Protein AF-A0A117MEI9-F1 (afdb_monomer_lite)

Structure (mmCIF, N/CA/C/O backbone):
data_AF-A0A117MEI9-F1
#
_entry.id   AF-A0A117MEI9-F1
#
loop_
_atom_site.group_PDB
_atom_site.id
_atom_site.type_symbol
_atom_site.label_atom_id
_atom_site.label_alt_id
_atom_site.label_comp_id
_atom_site.label_asym_id
_atom_site.label_entity_id
_atom_site.label_seq_id
_atom_site.pdbx_PDB_ins_code
_atom_site.Cartn_x
_atom_site.Cartn_y
_atom_site.Cartn_z
_atom_site.occupancy
_atom_site.B_iso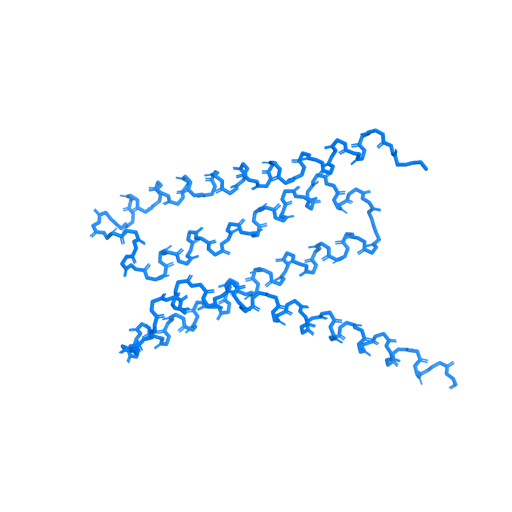_or_equiv
_atom_site.auth_seq_id
_atom_site.auth_comp_id
_atom_site.auth_asym_id
_atom_site.auth_atom_id
_atom_site.pdbx_PDB_model_num
ATOM 1 N N . MET A 1 1 ? -25.369 6.295 20.504 1.00 46.34 1 MET A N 1
ATOM 2 C CA . MET A 1 1 ? -24.632 7.573 20.413 1.00 46.34 1 MET A CA 1
ATOM 3 C C . MET A 1 1 ? -23.165 7.248 20.210 1.00 46.34 1 MET A C 1
ATOM 5 O O . MET A 1 1 ? -22.577 6.612 21.072 1.00 46.34 1 MET A O 1
ATOM 9 N N . GLU A 1 2 ? -22.604 7.586 19.051 1.00 57.25 2 GLU A N 1
ATOM 10 C CA . GLU A 1 2 ? -21.166 7.442 18.799 1.00 57.25 2 GLU A CA 1
ATOM 11 C C . GLU A 1 2 ? -20.423 8.469 19.671 1.00 57.25 2 GLU A C 1
ATOM 13 O O . GLU A 1 2 ? -20.800 9.643 19.684 1.00 57.25 2 GLU A O 1
ATOM 18 N N . SER A 1 3 ? -19.440 8.035 20.467 1.00 73.19 3 SER A N 1
ATOM 19 C CA . SER A 1 3 ? -18.728 8.935 21.382 1.00 73.19 3 SER A CA 1
ATOM 20 C C . SER A 1 3 ? -17.915 9.971 20.594 1.00 73.19 3 SER A C 1
ATOM 22 O O . SER A 1 3 ? -17.440 9.698 19.490 1.00 73.19 3 SER A O 1
ATOM 24 N N . VAL A 1 4 ? -17.717 11.166 21.161 1.00 72.62 4 VAL A N 1
ATOM 25 C CA . VAL A 1 4 ? -16.875 12.215 20.549 1.00 72.62 4 VAL A CA 1
ATOM 26 C C . VAL A 1 4 ? -15.461 11.687 20.260 1.00 72.62 4 VAL A C 1
ATOM 28 O O . VAL A 1 4 ? -14.899 11.988 19.211 1.00 72.62 4 VAL A O 1
ATOM 31 N N . SER A 1 5 ? -14.941 10.808 21.126 1.00 70.88 5 SER A N 1
ATOM 32 C CA . SER A 1 5 ? -13.670 10.098 20.922 1.00 70.88 5 SER A CA 1
ATOM 33 C C . SER A 1 5 ? -13.660 9.272 19.634 1.00 70.88 5 SER A C 1
ATOM 35 O O . SER A 1 5 ? -12.707 9.359 18.870 1.00 70.88 5 SER A O 1
ATOM 37 N N . ASN A 1 6 ? -14.730 8.525 19.344 1.00 73.94 6 ASN A N 1
ATOM 38 C CA . ASN A 1 6 ? -14.801 7.691 18.141 1.00 73.94 6 ASN A CA 1
ATOM 39 C C . ASN A 1 6 ? -14.808 8.533 16.855 1.00 73.94 6 ASN A C 1
ATOM 41 O O . ASN A 1 6 ? -14.215 8.128 15.858 1.00 73.94 6 ASN A O 1
ATOM 45 N N . LYS A 1 7 ? -15.429 9.722 16.868 1.00 75.75 7 LYS A N 1
ATOM 46 C CA . LYS A 1 7 ? -15.385 10.647 15.720 1.00 75.75 7 LYS A CA 1
ATOM 47 C C . LYS A 1 7 ? -13.985 11.208 15.480 1.00 75.75 7 LYS A C 1
ATOM 49 O O . LYS A 1 7 ? -13.563 11.307 14.331 1.00 75.75 7 LYS A O 1
ATOM 54 N N . ILE A 1 8 ? -13.281 11.556 16.555 1.00 78.38 8 ILE A N 1
ATOM 55 C CA . ILE A 1 8 ? -11.905 12.055 16.492 1.00 78.38 8 ILE A CA 1
ATOM 56 C C . ILE A 1 8 ? -10.974 10.950 15.974 1.00 78.38 8 ILE A C 1
ATOM 58 O O . ILE A 1 8 ? -10.236 11.173 15.019 1.00 78.38 8 ILE A O 1
ATOM 62 N N . ASP A 1 9 ? -11.079 9.735 16.515 1.00 78.12 9 ASP A N 1
ATOM 63 C CA . ASP A 1 9 ? -10.278 8.582 16.086 1.00 78.12 9 ASP A CA 1
ATOM 64 C C . ASP A 1 9 ? -10.492 8.240 14.601 1.00 78.12 9 ASP A C 1
ATOM 66 O O . ASP A 1 9 ? -9.536 7.934 13.887 1.00 78.12 9 ASP A O 1
ATOM 70 N N . LYS A 1 10 ? -11.732 8.345 14.108 1.00 76.56 10 LYS A N 1
ATOM 71 C CA . LYS A 1 10 ? -12.076 8.114 12.696 1.00 76.56 10 LYS A CA 1
ATOM 72 C C . LYS A 1 10 ? -11.441 9.136 11.750 1.00 76.56 10 LYS A C 1
ATOM 74 O O . LYS A 1 10 ? -11.076 8.787 10.632 1.00 76.56 10 LYS A O 1
ATOM 79 N N . ALA A 1 11 ? -11.325 10.390 12.183 1.00 80.25 11 ALA A N 1
ATOM 80 C CA . ALA A 1 11 ? -10.707 11.455 11.397 1.00 80.25 11 ALA A CA 1
ATOM 81 C C . ALA A 1 11 ? -9.171 11.396 11.451 1.00 80.25 11 ALA A C 1
ATOM 83 O O . ALA A 1 11 ? -8.509 11.635 10.443 1.00 80.25 11 ALA A O 1
ATOM 84 N N . ILE A 1 12 ? -8.602 11.041 12.608 1.00 84.81 12 ILE A N 1
ATOM 85 C CA . ILE A 1 12 ? -7.148 10.971 12.811 1.00 84.81 12 ILE A CA 1
ATOM 86 C C . ILE A 1 12 ? -6.555 9.688 12.215 1.00 84.81 12 ILE A C 1
ATOM 88 O O . ILE A 1 12 ? -5.424 9.715 11.737 1.00 84.81 12 ILE A O 1
ATOM 92 N N . GLY A 1 13 ? -7.307 8.585 12.176 1.00 82.00 13 GLY A N 1
ATOM 93 C CA . GLY A 1 13 ? -6.881 7.299 11.611 1.00 82.00 13 GLY A CA 1
ATOM 94 C C . GLY A 1 13 ? -6.192 7.405 10.242 1.00 82.00 13 GLY A C 1
ATOM 95 O O . GLY A 1 13 ? -5.034 6.999 10.117 1.00 82.00 13 GLY A O 1
ATOM 96 N N . PRO A 1 14 ? -6.853 7.981 9.223 1.00 81.62 14 PRO A N 1
ATOM 97 C CA . PRO A 1 14 ? -6.252 8.196 7.909 1.00 81.62 14 PRO A CA 1
ATOM 98 C C . PRO A 1 14 ? -5.040 9.134 7.937 1.00 81.62 14 PRO A C 1
ATOM 100 O O . PRO A 1 14 ? -4.055 8.856 7.263 1.00 81.62 14 PRO A O 1
ATOM 103 N N . ILE A 1 15 ? -5.074 10.208 8.737 1.00 87.38 15 ILE A N 1
ATOM 104 C CA . ILE A 1 15 ? -3.960 11.170 8.859 1.00 87.38 15 ILE A CA 1
ATOM 105 C C . ILE A 1 15 ? -2.715 10.471 9.411 1.00 87.38 15 ILE A C 1
ATOM 107 O O . ILE A 1 15 ? -1.618 10.624 8.879 1.00 87.38 15 ILE A O 1
ATOM 111 N N . PHE A 1 16 ? -2.891 9.651 10.446 1.00 85.69 16 PHE A N 1
ATOM 112 C CA . PHE A 1 16 ? -1.822 8.831 11.001 1.00 85.69 16 PHE A CA 1
ATOM 113 C C . PHE A 1 16 ? -1.300 7.814 9.979 1.00 85.69 16 PHE A C 1
ATOM 115 O O . PHE A 1 16 ? -0.095 7.614 9.870 1.00 85.69 16 PHE A O 1
ATOM 122 N N . GLY A 1 17 ? -2.188 7.221 9.179 1.00 86.81 17 GLY A N 1
ATOM 123 C CA . GLY A 1 17 ? -1.803 6.325 8.088 1.00 86.81 17 GLY A CA 1
ATOM 124 C C . GLY A 1 17 ? -0.986 7.016 6.991 1.00 86.81 17 GLY A C 1
ATOM 125 O O . GLY A 1 17 ? -0.007 6.452 6.510 1.00 86.81 17 GLY A O 1
ATOM 126 N N . VAL A 1 18 ? -1.3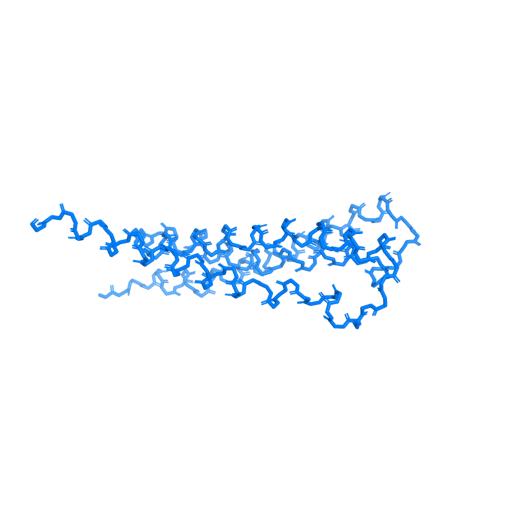28 8.259 6.638 1.00 87.75 18 VAL A N 1
ATOM 127 C CA . VAL A 1 18 ? -0.538 9.089 5.712 1.00 87.75 18 VAL A CA 1
ATOM 128 C C . VAL A 1 18 ? 0.832 9.412 6.307 1.00 87.75 18 VAL A C 1
ATOM 130 O O . VAL A 1 18 ? 1.834 9.309 5.608 1.00 87.75 18 VAL A O 1
ATOM 133 N N . LEU A 1 19 ? 0.905 9.733 7.602 1.00 90.38 19 LEU A N 1
ATOM 134 C CA . LEU A 1 19 ? 2.182 9.958 8.280 1.00 90.38 19 LEU A CA 1
ATOM 135 C C . LEU A 1 19 ? 3.071 8.703 8.245 1.00 90.38 19 LEU A C 1
ATOM 137 O O . LEU A 1 19 ? 4.256 8.802 7.939 1.00 90.38 19 LEU A O 1
ATOM 141 N N . LEU A 1 20 ? 2.495 7.521 8.489 1.00 88.44 20 LEU A N 1
ATOM 142 C CA . LEU A 1 20 ? 3.177 6.231 8.333 1.00 88.44 20 LEU A CA 1
ATOM 143 C C . LEU A 1 20 ? 3.689 6.018 6.903 1.00 88.44 20 LEU A C 1
ATOM 145 O O . LEU A 1 20 ? 4.822 5.577 6.731 1.00 88.44 20 LEU A O 1
ATOM 149 N N . ALA A 1 21 ? 2.889 6.363 5.891 1.00 87.06 21 ALA A N 1
ATOM 150 C CA . ALA A 1 21 ? 3.303 6.268 4.494 1.00 87.06 21 ALA A CA 1
ATOM 151 C C . ALA A 1 21 ? 4.477 7.212 4.173 1.00 87.06 21 ALA A C 1
ATOM 153 O O . ALA A 1 21 ? 5.411 6.805 3.490 1.00 87.06 21 ALA A O 1
ATOM 154 N N . ILE A 1 22 ? 4.476 8.440 4.702 1.00 87.12 22 ILE A N 1
ATOM 155 C CA . ILE A 1 22 ? 5.589 9.391 4.538 1.00 87.12 22 ILE A CA 1
ATOM 156 C C . ILE A 1 22 ? 6.859 8.854 5.205 1.00 87.12 22 ILE A C 1
ATOM 158 O O . ILE A 1 22 ? 7.923 8.884 4.594 1.00 87.12 22 ILE A O 1
ATOM 162 N N . ILE A 1 23 ? 6.754 8.340 6.436 1.00 88.56 23 ILE A N 1
ATOM 163 C CA . ILE A 1 23 ? 7.890 7.738 7.152 1.00 88.56 23 ILE A CA 1
ATOM 164 C C . ILE A 1 23 ? 8.452 6.554 6.360 1.00 88.56 23 ILE A C 1
ATOM 166 O O . ILE A 1 23 ? 9.667 6.433 6.230 1.00 88.56 23 ILE A O 1
ATOM 170 N N . TRP A 1 24 ? 7.580 5.706 5.811 1.00 87.88 24 TRP A N 1
ATOM 171 C CA . TRP A 1 24 ? 7.979 4.587 4.965 1.00 87.88 24 TRP A CA 1
ATOM 172 C C . TRP A 1 24 ? 8.751 5.048 3.729 1.00 87.88 24 TRP A C 1
ATOM 174 O O . TRP A 1 24 ? 9.871 4.597 3.515 1.00 87.88 24 TRP A O 1
ATOM 184 N N . VAL A 1 25 ? 8.194 5.987 2.958 1.00 83.06 25 VAL A N 1
ATOM 185 C CA . VAL A 1 25 ? 8.845 6.515 1.750 1.00 83.06 25 VAL A CA 1
ATOM 186 C C . VAL A 1 25 ? 10.188 7.162 2.097 1.00 83.06 25 VAL A C 1
ATOM 188 O O . VAL A 1 25 ? 11.183 6.890 1.437 1.00 83.06 25 VAL A O 1
ATOM 191 N N . ALA A 1 26 ? 10.264 7.953 3.169 1.00 85.25 26 ALA A N 1
ATOM 192 C CA . ALA A 1 26 ? 11.519 8.560 3.611 1.00 85.25 26 ALA A CA 1
ATOM 193 C C . ALA A 1 26 ? 12.580 7.513 4.000 1.00 85.25 26 ALA A C 1
ATOM 195 O O . ALA A 1 26 ? 13.759 7.675 3.685 1.00 85.25 26 ALA A O 1
ATOM 196 N N . LEU A 1 27 ? 12.169 6.430 4.665 1.00 84.69 27 LEU A N 1
ATOM 197 C CA . LEU A 1 27 ? 13.052 5.321 5.023 1.00 84.69 27 LEU A CA 1
ATOM 198 C C . LEU A 1 27 ? 13.561 4.583 3.779 1.00 84.69 27 LEU A C 1
ATOM 200 O O . LEU A 1 27 ? 14.742 4.244 3.717 1.00 84.69 27 LEU A O 1
ATOM 204 N N . LEU A 1 28 ? 12.702 4.383 2.780 1.00 80.94 28 LEU A N 1
ATOM 205 C CA . LEU A 1 28 ? 13.102 3.793 1.507 1.00 80.94 28 LEU A CA 1
ATOM 206 C C . LEU A 1 28 ? 14.080 4.678 0.745 1.00 80.94 28 LEU A C 1
ATOM 208 O O . LEU A 1 28 ? 15.116 4.173 0.335 1.00 80.94 28 LEU A O 1
ATOM 212 N N . PHE A 1 29 ? 13.845 5.989 0.677 1.00 77.31 29 PHE A N 1
ATOM 213 C CA . PHE A 1 29 ? 14.798 6.929 0.080 1.00 77.31 29 PHE A CA 1
ATOM 214 C C . PHE A 1 29 ? 16.194 6.841 0.719 1.00 77.31 29 PHE A C 1
ATOM 216 O O . PHE A 1 29 ? 17.203 6.882 0.017 1.00 77.31 29 PHE A O 1
ATOM 223 N N . LEU A 1 30 ? 16.273 6.688 2.047 1.00 78.69 30 LEU A N 1
ATOM 224 C CA . LEU A 1 30 ? 17.552 6.512 2.745 1.00 78.69 30 LEU A CA 1
ATOM 225 C C . LEU A 1 30 ? 18.226 5.180 2.395 1.00 78.69 30 LEU A C 1
ATOM 227 O O . LEU A 1 30 ? 19.430 5.147 2.146 1.00 78.69 30 LEU A O 1
ATOM 231 N N . ILE A 1 31 ? 17.462 4.086 2.380 1.00 76.00 31 ILE A N 1
ATOM 232 C CA . ILE A 1 31 ? 17.968 2.744 2.065 1.00 76.00 31 ILE A CA 1
ATOM 233 C C . ILE A 1 31 ? 18.399 2.652 0.595 1.00 76.00 31 ILE A C 1
ATOM 235 O O . ILE A 1 31 ? 19.435 2.065 0.296 1.00 76.00 31 ILE A O 1
ATOM 239 N N . GLU A 1 32 ? 17.647 3.258 -0.318 1.00 70.75 32 GLU A N 1
ATOM 240 C CA . GLU A 1 32 ? 17.947 3.310 -1.750 1.00 70.75 32 GLU A CA 1
ATOM 241 C C . GLU A 1 32 ? 19.185 4.137 -2.049 1.00 70.75 32 GLU A C 1
ATOM 243 O O . GLU A 1 32 ? 20.034 3.688 -2.814 1.00 70.75 32 GLU A O 1
ATOM 248 N N . GLY A 1 33 ? 19.356 5.283 -1.382 1.00 67.88 33 GLY A N 1
ATOM 249 C CA . GLY A 1 33 ? 20.593 6.058 -1.476 1.00 67.88 33 GLY A CA 1
ATOM 250 C C . GLY A 1 33 ? 21.836 5.249 -1.083 1.00 67.88 33 GLY A C 1
ATOM 251 O O . GLY A 1 33 ? 22.927 5.519 -1.581 1.00 67.88 33 GLY A O 1
ATOM 252 N N . ILE A 1 34 ? 21.671 4.226 -0.235 1.00 69.50 34 ILE A N 1
ATOM 253 C CA . ILE A 1 34 ? 22.742 3.315 0.184 1.00 69.50 34 ILE A CA 1
ATOM 254 C C . ILE A 1 34 ? 22.883 2.108 -0.765 1.00 69.50 34 ILE A C 1
ATOM 256 O O . ILE A 1 34 ? 24.005 1.722 -1.084 1.00 69.50 34 ILE A O 1
ATOM 260 N N . LEU A 1 35 ? 21.778 1.493 -1.203 1.00 66.62 35 LEU A N 1
ATOM 261 C CA . LEU A 1 35 ? 21.780 0.234 -1.970 1.00 66.62 35 LEU A CA 1
ATOM 262 C C . LEU A 1 35 ? 21.841 0.415 -3.495 1.00 66.62 35 LEU A C 1
ATOM 264 O O . LEU A 1 35 ? 22.383 -0.447 -4.184 1.00 66.62 35 LEU A O 1
ATOM 268 N N . PHE A 1 36 ? 21.297 1.508 -4.031 1.00 62.50 36 PHE A N 1
ATOM 269 C CA . PHE A 1 36 ? 21.056 1.711 -5.464 1.00 62.50 36 PHE A CA 1
ATOM 270 C C . PHE A 1 36 ? 21.505 3.101 -5.922 1.00 62.50 36 PHE A C 1
ATOM 272 O O . PHE A 1 36 ? 20.770 3.804 -6.609 1.00 62.50 36 PHE A O 1
ATOM 279 N N . SER A 1 37 ? 22.732 3.503 -5.572 1.00 58.22 37 SER A N 1
ATOM 280 C CA . SER A 1 37 ? 23.225 4.885 -5.722 1.00 58.22 37 SER A CA 1
ATOM 281 C C . SER A 1 37 ? 23.270 5.458 -7.161 1.00 58.22 37 SER A C 1
ATOM 283 O O . SER A 1 37 ? 23.805 6.549 -7.343 1.00 58.22 37 SER A O 1
ATOM 285 N N . HIS A 1 38 ? 22.777 4.743 -8.180 1.00 57.53 38 HIS A N 1
ATOM 286 C CA . HIS A 1 38 ? 22.858 5.100 -9.604 1.00 57.53 38 HIS A CA 1
ATOM 287 C C . HIS A 1 38 ? 21.617 4.706 -10.438 1.00 57.53 38 HIS A C 1
ATOM 289 O O . HIS A 1 38 ? 21.716 4.673 -11.663 1.00 57.53 38 HIS A O 1
ATOM 295 N N . GLN A 1 39 ? 20.468 4.374 -9.833 1.00 59.69 39 GLN A N 1
ATOM 296 C CA . GLN A 1 39 ? 19.241 4.091 -10.598 1.00 59.69 39 GLN A CA 1
ATOM 297 C C . GLN A 1 39 ? 18.168 5.148 -10.349 1.00 59.69 39 GLN A C 1
ATOM 299 O O . GLN A 1 39 ? 17.862 5.461 -9.200 1.00 59.69 39 GLN A O 1
ATOM 304 N N . ASP A 1 40 ? 17.594 5.676 -11.433 1.00 60.62 40 ASP A N 1
ATOM 305 C CA . ASP A 1 40 ? 16.459 6.589 -11.358 1.00 60.62 40 ASP A CA 1
ATOM 306 C C . ASP A 1 40 ? 15.203 5.844 -10.886 1.00 60.62 40 ASP A C 1
ATOM 308 O O . ASP A 1 40 ? 14.862 4.756 -11.355 1.00 60.62 40 ASP A O 1
ATOM 312 N N . PHE A 1 41 ? 14.501 6.465 -9.938 1.00 59.50 41 PHE A N 1
ATOM 313 C CA . PHE A 1 41 ? 13.336 5.925 -9.226 1.00 59.50 41 PHE A CA 1
ATOM 314 C C . PHE A 1 41 ? 12.235 5.361 -10.144 1.00 59.50 41 PHE A C 1
ATOM 316 O O . PHE A 1 41 ? 11.547 4.409 -9.778 1.00 59.50 41 PHE A O 1
ATOM 323 N N . MET A 1 42 ? 12.054 5.955 -11.328 1.00 58.91 42 MET A N 1
ATOM 324 C CA . MET A 1 42 ? 11.002 5.581 -12.281 1.00 58.91 42 MET A CA 1
ATOM 325 C C . MET A 1 42 ? 11.410 4.478 -13.261 1.00 58.91 42 MET A C 1
ATOM 327 O O . MET A 1 42 ? 10.527 3.926 -13.918 1.00 58.91 42 MET A O 1
ATOM 331 N N . ASP A 1 43 ? 12.701 4.157 -13.354 1.00 66.31 43 ASP A N 1
ATOM 332 C CA . ASP A 1 43 ? 13.221 3.248 -14.381 1.00 66.31 43 ASP A CA 1
ATOM 333 C C . ASP A 1 43 ? 13.205 1.789 -13.927 1.00 66.31 43 ASP A C 1
ATOM 335 O O . ASP A 1 43 ? 13.165 0.877 -14.751 1.00 66.31 43 ASP A O 1
ATOM 339 N N . ASN A 1 44 ? 13.218 1.545 -12.613 1.00 72.44 44 ASN A N 1
ATOM 340 C CA . ASN A 1 44 ? 13.162 0.197 -12.068 1.00 72.44 44 ASN A CA 1
ATOM 341 C C . ASN A 1 44 ? 11.758 -0.115 -11.517 1.00 72.44 44 ASN A C 1
ATOM 343 O O . ASN A 1 44 ? 11.395 0.377 -10.439 1.00 72.44 44 ASN A O 1
ATOM 347 N N . PRO A 1 45 ? 10.974 -0.982 -12.18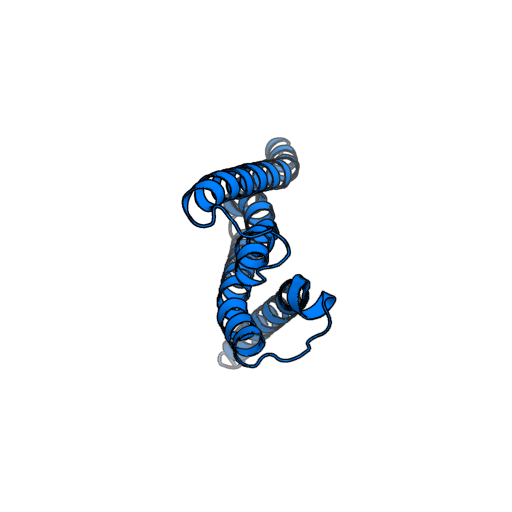5 1.00 73.69 45 PRO A N 1
ATOM 348 C CA . PRO A 1 45 ? 9.602 -1.278 -11.780 1.00 73.69 45 PRO A CA 1
ATOM 349 C C . PRO A 1 45 ? 9.511 -1.949 -10.405 1.00 73.69 45 PRO A C 1
ATOM 351 O O . PRO A 1 45 ? 8.512 -1.783 -9.706 1.00 73.69 45 PRO A O 1
ATOM 354 N N . PHE A 1 46 ? 10.555 -2.658 -9.960 1.00 75.31 46 PHE A N 1
ATOM 355 C CA . PHE A 1 46 ? 10.589 -3.235 -8.613 1.00 75.31 46 PHE A CA 1
ATOM 356 C C . PHE A 1 46 ? 10.765 -2.169 -7.541 1.00 75.31 46 PHE A C 1
ATOM 358 O O . PHE A 1 46 ? 10.104 -2.245 -6.507 1.00 75.31 46 PHE A O 1
ATOM 365 N N . ILE A 1 47 ? 11.628 -1.179 -7.786 1.00 74.94 47 ILE A N 1
ATOM 366 C CA . 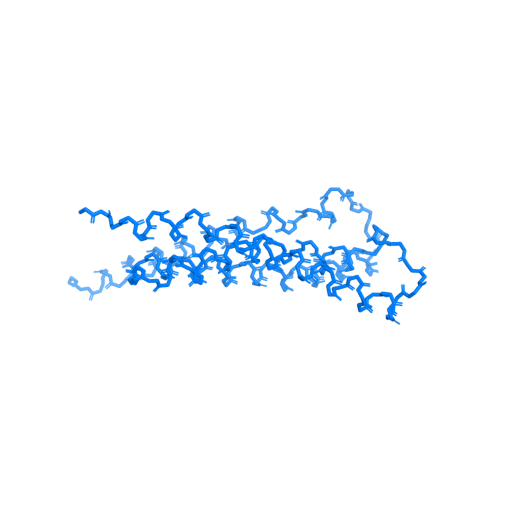ILE A 1 47 ? 11.856 -0.061 -6.863 1.00 74.94 47 ILE A CA 1
ATOM 367 C C . ILE A 1 47 ? 10.586 0.789 -6.779 1.00 74.94 47 ILE A C 1
ATOM 369 O O . ILE A 1 47 ? 10.082 1.047 -5.683 1.00 74.94 47 ILE A O 1
ATOM 373 N N . ALA A 1 48 ? 9.995 1.133 -7.925 1.00 76.38 48 ALA A N 1
ATOM 374 C CA . ALA A 1 48 ? 8.731 1.861 -7.978 1.00 76.38 48 ALA A CA 1
ATOM 375 C C . ALA A 1 48 ? 7.608 1.112 -7.235 1.00 76.38 48 ALA A C 1
ATOM 377 O O . ALA A 1 48 ? 6.875 1.708 -6.438 1.00 76.38 48 ALA A O 1
ATOM 378 N N . TRP A 1 49 ? 7.504 -0.209 -7.429 1.00 81.62 49 TRP A N 1
ATOM 379 C CA . TRP A 1 49 ? 6.506 -1.031 -6.748 1.00 81.62 49 TRP A CA 1
ATOM 380 C C . TRP A 1 49 ? 6.750 -1.148 -5.243 1.00 81.62 49 TRP A C 1
ATOM 382 O O . TRP A 1 49 ? 5.807 -1.017 -4.465 1.00 81.62 49 TRP A O 1
ATOM 392 N N . PHE A 1 50 ? 7.997 -1.340 -4.810 1.00 78.50 50 PHE A N 1
ATOM 393 C CA . PHE A 1 50 ? 8.354 -1.425 -3.392 1.00 78.50 50 PHE A CA 1
ATOM 394 C C . PHE A 1 50 ? 8.029 -0.125 -2.637 1.00 78.50 50 PHE A C 1
ATOM 396 O O . PHE A 1 50 ? 7.551 -0.168 -1.500 1.00 78.50 50 PHE A O 1
ATOM 403 N N . ASN A 1 51 ? 8.192 1.022 -3.303 1.00 74.25 51 ASN A N 1
ATOM 404 C CA . ASN A 1 51 ? 7.848 2.332 -2.757 1.00 74.25 51 ASN A CA 1
ATOM 405 C C . ASN A 1 51 ? 6.346 2.598 -2.713 1.00 74.25 51 ASN A C 1
ATOM 407 O O . ASN A 1 51 ? 5.799 2.918 -1.657 1.00 74.25 51 ASN A O 1
ATOM 411 N N . LEU A 1 52 ? 5.672 2.487 -3.858 1.00 77.75 52 LEU A N 1
ATOM 412 C CA . LEU A 1 52 ? 4.287 2.938 -4.001 1.00 77.75 52 LEU A CA 1
ATOM 413 C C . LEU A 1 52 ? 3.269 1.866 -3.604 1.00 77.75 52 LEU A C 1
ATOM 415 O O . LEU A 1 52 ? 2.190 2.193 -3.106 1.00 77.75 52 LEU A O 1
ATOM 419 N N . GLY A 1 53 ? 3.605 0.587 -3.769 1.00 78.00 53 GLY A N 1
ATOM 420 C CA . GLY A 1 53 ? 2.683 -0.529 -3.565 1.00 78.00 53 GLY A CA 1
ATOM 421 C C . GLY A 1 53 ? 2.199 -0.691 -2.122 1.00 78.00 53 GLY A C 1
ATOM 422 O O . GLY A 1 53 ? 1.086 -1.170 -1.902 1.00 78.00 53 GLY A O 1
ATOM 423 N N . LEU A 1 54 ? 2.982 -0.243 -1.132 1.00 84.06 54 LEU A N 1
ATOM 424 C CA . LEU A 1 54 ? 2.600 -0.282 0.288 1.00 84.06 54 LEU A CA 1
ATOM 425 C C . LEU A 1 54 ? 1.942 1.006 0.796 1.00 84.06 54 LEU A C 1
ATOM 427 O O . LEU A 1 54 ? 1.396 1.007 1.900 1.00 84.06 54 LEU A O 1
ATOM 431 N N . VAL A 1 55 ? 1.919 2.090 0.016 1.00 84.31 55 VAL A N 1
ATOM 432 C CA . VAL A 1 55 ? 1.293 3.355 0.443 1.00 84.31 55 VAL A CA 1
ATOM 433 C C . VAL A 1 55 ? -0.179 3.160 0.842 1.00 84.31 55 VAL A C 1
ATOM 435 O O . VAL A 1 55 ? -0.541 3.565 1.953 1.00 84.31 55 VAL A O 1
ATOM 438 N N . PRO A 1 56 ? -1.034 2.485 0.041 1.00 81.94 56 PRO A N 1
ATOM 439 C CA . PRO A 1 56 ? -2.416 2.228 0.440 1.00 81.94 56 PRO A CA 1
ATOM 440 C C . PRO A 1 56 ? -2.498 1.407 1.730 1.00 81.94 56 PRO A C 1
ATOM 442 O O . PRO A 1 56 ? -3.323 1.697 2.597 1.00 81.94 56 PRO A O 1
ATOM 445 N N . PHE A 1 57 ? -1.610 0.420 1.897 1.00 86.19 57 PHE A N 1
ATOM 446 C CA . PHE A 1 57 ? -1.550 -0.401 3.103 1.00 86.19 57 PHE A CA 1
ATOM 447 C C . PHE A 1 57 ? -1.323 0.452 4.356 1.00 86.19 57 PHE A C 1
ATOM 449 O O . PHE A 1 57 ? -2.067 0.296 5.323 1.00 86.19 57 PHE A O 1
ATOM 456 N N . PHE A 1 58 ? -0.369 1.387 4.340 1.00 86.62 58 PHE A N 1
ATOM 457 C CA . PHE A 1 58 ? -0.101 2.261 5.487 1.00 86.62 58 PHE A CA 1
ATOM 458 C C . PHE A 1 58 ? -1.279 3.178 5.823 1.00 86.62 58 PHE A C 1
ATOM 460 O O . PHE A 1 58 ? -1.626 3.326 6.998 1.00 86.62 58 PHE A O 1
ATOM 467 N N . VAL A 1 59 ? -1.958 3.717 4.806 1.00 83.38 59 VAL A N 1
ATOM 468 C CA . VAL A 1 59 ? -3.165 4.535 4.999 1.00 83.38 59 VAL A CA 1
ATOM 469 C C . VAL A 1 59 ? -4.269 3.727 5.692 1.00 83.38 59 VAL A C 1
ATOM 471 O O . VAL A 1 59 ? -4.831 4.170 6.699 1.00 83.38 59 VAL A O 1
ATOM 474 N N . TYR A 1 60 ? -4.543 2.507 5.219 1.00 83.25 60 TYR A N 1
ATOM 475 C CA . TYR A 1 60 ? -5.524 1.623 5.855 1.00 83.25 60 TYR A CA 1
ATOM 476 C C . TYR A 1 60 ? -5.067 1.128 7.233 1.00 83.25 60 TYR A C 1
ATOM 478 O O . TYR A 1 60 ? -5.900 0.961 8.129 1.00 83.25 60 TYR A O 1
ATOM 486 N N . ALA A 1 61 ? -3.763 0.935 7.439 1.00 85.06 61 ALA A N 1
ATOM 487 C CA . ALA A 1 61 ? -3.200 0.506 8.714 1.00 85.06 61 ALA A CA 1
ATOM 488 C C . ALA A 1 61 ? -3.384 1.581 9.787 1.00 85.06 61 ALA A C 1
ATOM 490 O O . ALA A 1 61 ? -3.763 1.252 10.909 1.00 85.06 61 ALA A O 1
ATOM 491 N N . GLY A 1 62 ? -3.213 2.860 9.442 1.00 84.06 62 GLY A N 1
ATOM 492 C CA . GLY A 1 62 ? -3.480 3.963 10.366 1.00 84.06 62 GLY A CA 1
ATOM 493 C C . GLY A 1 62 ? -4.933 3.986 10.846 1.00 84.06 62 GLY A C 1
ATOM 494 O O . GLY A 1 62 ? -5.196 4.045 12.051 1.00 84.06 62 GLY A O 1
ATOM 495 N N . ASN A 1 63 ? -5.884 3.824 9.920 1.00 82.25 63 ASN A N 1
ATOM 496 C CA . ASN A 1 63 ? -7.306 3.731 10.262 1.00 82.25 63 ASN A CA 1
ATOM 497 C C . ASN A 1 63 ? -7.639 2.469 11.082 1.00 82.25 63 ASN A C 1
ATOM 499 O O . ASN A 1 63 ? -8.488 2.491 11.977 1.00 82.25 63 ASN A O 1
ATOM 503 N N . TYR A 1 64 ? -6.961 1.353 10.814 1.00 82.75 64 TYR A N 1
ATOM 504 C CA . TYR A 1 64 ? -7.109 0.148 11.621 1.00 82.75 64 TYR A CA 1
ATOM 505 C C . TYR A 1 64 ? -6.606 0.347 13.057 1.00 82.75 64 TYR A C 1
ATOM 507 O O . TYR A 1 64 ? -7.327 0.028 14.004 1.00 82.75 64 TYR A O 1
ATOM 515 N N . LEU A 1 65 ? -5.400 0.896 13.218 1.00 83.25 65 LEU A N 1
ATOM 516 C CA . LEU A 1 65 ? -4.725 1.048 14.507 1.00 83.25 65 LEU A CA 1
ATOM 517 C C . LEU A 1 65 ? -5.462 2.000 15.452 1.00 83.25 65 LEU A C 1
ATOM 519 O O . LEU A 1 65 ? -5.568 1.700 16.642 1.00 83.25 65 LEU A O 1
ATOM 523 N N . LEU A 1 66 ? -5.977 3.118 14.933 1.00 81.62 66 LEU A N 1
ATOM 524 C CA . LEU A 1 66 ? -6.600 4.154 15.758 1.00 81.62 66 LEU A CA 1
ATOM 525 C C . LEU A 1 66 ? -8.111 3.987 15.929 1.00 81.62 66 LEU A C 1
ATOM 527 O O . LEU A 1 66 ? -8.627 4.310 16.998 1.00 81.62 66 LEU A O 1
ATOM 531 N N . TYR A 1 67 ? -8.812 3.450 14.926 1.00 75.62 67 TYR A N 1
ATOM 532 C CA . TYR A 1 67 ? -10.276 3.395 14.926 1.00 75.62 67 TYR A CA 1
ATOM 533 C C . TYR A 1 67 ? -10.813 1.962 14.890 1.00 75.62 67 TYR A C 1
ATOM 535 O O . TYR A 1 67 ? -11.454 1.502 15.836 1.00 75.62 67 TYR A O 1
ATOM 543 N N . SER A 1 68 ? -10.512 1.211 13.827 1.00 73.75 68 SER A N 1
ATOM 544 C CA . SER A 1 68 ? -11.206 -0.061 13.554 1.00 73.75 68 SER A CA 1
ATOM 545 C C . SER A 1 68 ? -10.896 -1.156 14.581 1.00 73.75 68 SER A C 1
ATOM 547 O O . SER A 1 68 ? -11.726 -2.033 14.817 1.00 73.75 68 SER A O 1
ATOM 549 N N . ARG A 1 69 ? -9.727 -1.109 15.234 1.00 76.00 69 ARG A N 1
ATOM 550 C CA . ARG A 1 69 ? -9.363 -2.016 16.334 1.00 76.00 69 ARG A CA 1
ATOM 551 C C . ARG A 1 69 ? -10.210 -1.796 17.591 1.00 76.00 69 ARG A C 1
ATOM 553 O O . ARG A 1 69 ? -10.473 -2.759 18.304 1.00 76.00 69 ARG A O 1
ATOM 560 N N . LYS A 1 70 ? -10.635 -0.557 17.866 1.00 76.75 70 LYS A N 1
ATOM 561 C CA . LYS A 1 70 ? -11.403 -0.204 19.075 1.00 76.75 70 LYS A CA 1
ATOM 562 C C . LYS A 1 70 ? -12.875 -0.610 18.978 1.00 76.75 70 LYS A C 1
ATOM 564 O O . LYS A 1 70 ? -13.503 -0.852 20.001 1.00 76.75 70 LYS A O 1
ATOM 569 N N . LEU A 1 71 ? -13.413 -0.690 17.760 1.00 74.94 71 LEU A N 1
ATOM 570 C CA . LEU A 1 71 ? -14.817 -1.032 17.513 1.00 74.94 71 LEU A CA 1
ATOM 571 C C . LEU A 1 71 ? -15.144 -2.505 17.794 1.00 74.94 71 LEU A C 1
ATOM 573 O O . LEU A 1 71 ? -16.275 -2.816 18.162 1.00 74.94 71 LEU A O 1
ATOM 577 N N . GLY A 1 72 ? -14.168 -3.405 17.647 1.00 71.31 72 GLY A N 1
ATOM 578 C CA . GLY A 1 72 ? -14.379 -4.843 17.794 1.00 71.31 72 GLY A CA 1
ATOM 579 C C . GLY A 1 72 ? -15.324 -5.441 16.737 1.00 71.31 72 GLY A C 1
ATOM 580 O O . GLY A 1 72 ? -15.911 -4.757 15.896 1.00 71.31 72 GLY A O 1
ATOM 581 N N . GLY A 1 73 ? -15.476 -6.766 16.767 1.00 80.38 73 GLY A N 1
ATOM 582 C CA . GLY A 1 73 ? -16.469 -7.475 15.957 1.00 80.38 73 GLY A CA 1
ATOM 583 C C . GLY A 1 73 ? -16.230 -7.412 14.442 1.00 80.38 73 GLY A C 1
ATOM 584 O O . GLY A 1 73 ? -15.135 -7.686 13.946 1.00 80.38 73 GLY A O 1
ATOM 585 N N . ILE A 1 74 ? -17.296 -7.123 13.688 1.00 77.44 74 ILE A N 1
ATOM 586 C CA . ILE A 1 74 ? -17.317 -7.223 12.219 1.00 77.44 74 ILE A CA 1
ATOM 587 C C . ILE A 1 74 ? -16.409 -6.171 11.568 1.00 77.44 74 ILE A C 1
ATOM 589 O O . ILE A 1 74 ? -15.709 -6.494 10.608 1.00 77.44 74 ILE A O 1
ATOM 593 N N . GLU A 1 75 ? -16.367 -4.952 12.108 1.00 74.81 75 GLU A N 1
ATOM 594 C CA . GLU A 1 75 ? -15.597 -3.850 11.519 1.00 74.81 75 GLU A CA 1
ATOM 595 C C . GLU A 1 75 ? -14.086 -4.096 11.634 1.00 74.81 75 GLU A C 1
ATOM 597 O O . GLU A 1 75 ? -13.341 -3.923 10.667 1.00 74.81 75 GLU A O 1
ATOM 602 N N . THR A 1 76 ? -13.632 -4.620 12.779 1.00 81.56 76 THR A N 1
ATOM 603 C CA . THR A 1 76 ? -12.238 -5.046 12.966 1.00 81.56 76 THR A CA 1
ATOM 604 C C . THR A 1 76 ? -11.870 -6.172 12.000 1.00 81.56 76 THR A C 1
ATOM 606 O O . THR A 1 76 ? -10.827 -6.105 11.352 1.00 81.56 76 THR A O 1
ATOM 609 N N . ASN A 1 77 ? -12.732 -7.182 11.843 1.00 79.50 77 ASN A N 1
ATOM 610 C CA . ASN A 1 77 ? -12.481 -8.283 10.909 1.00 79.50 77 ASN A CA 1
ATOM 611 C C . ASN A 1 77 ? -12.407 -7.805 9.455 1.00 79.50 77 ASN A C 1
ATOM 613 O O . ASN A 1 77 ? -11.530 -8.247 8.712 1.00 79.50 77 ASN A O 1
ATOM 617 N N . ARG A 1 78 ? -13.285 -6.883 9.049 1.00 78.19 78 ARG A N 1
ATOM 618 C CA . ARG A 1 78 ? -13.276 -6.301 7.702 1.00 78.19 78 ARG A CA 1
ATOM 619 C C . ARG A 1 78 ? -11.993 -5.515 7.440 1.00 78.19 78 ARG A C 1
ATOM 621 O O . ARG A 1 78 ? -11.371 -5.707 6.397 1.00 78.19 78 ARG A O 1
ATOM 628 N N . ALA A 1 79 ? -11.557 -4.703 8.401 1.00 81.31 79 ALA A N 1
ATOM 629 C CA . ALA A 1 79 ? -10.307 -3.957 8.301 1.00 81.31 79 ALA A CA 1
ATOM 630 C C . ALA A 1 79 ? -9.077 -4.884 8.227 1.00 81.31 79 ALA A C 1
ATOM 632 O O . ALA A 1 79 ? -8.192 -4.669 7.401 1.00 81.31 79 ALA A O 1
ATOM 633 N N . VAL A 1 80 ? -9.046 -5.967 9.013 1.00 83.25 80 VAL A N 1
ATOM 634 C CA . VAL A 1 80 ? -7.974 -6.978 8.943 1.00 83.25 80 VAL A CA 1
ATOM 635 C C . VAL A 1 80 ? -7.954 -7.685 7.588 1.00 83.25 80 VAL A C 1
ATOM 637 O O . VAL A 1 80 ? -6.880 -7.892 7.027 1.00 83.25 80 VAL A O 1
ATOM 640 N N . ILE A 1 81 ? -9.116 -8.053 7.040 1.00 81.50 81 ILE A N 1
ATOM 641 C CA . ILE A 1 81 ? -9.211 -8.655 5.701 1.00 81.50 81 ILE A CA 1
ATOM 642 C C . ILE A 1 81 ? -8.676 -7.688 4.643 1.00 81.50 81 ILE A C 1
ATOM 644 O O . ILE A 1 81 ? -7.910 -8.101 3.773 1.00 81.50 81 ILE A O 1
ATOM 648 N N . MET A 1 82 ? -9.025 -6.405 4.740 1.00 78.88 82 MET A N 1
ATOM 649 C CA . MET A 1 82 ? -8.558 -5.378 3.810 1.00 78.88 82 MET A CA 1
ATOM 650 C C . MET A 1 82 ? -7.031 -5.212 3.867 1.00 78.88 82 MET A C 1
ATOM 652 O O . MET A 1 82 ? -6.379 -5.218 2.826 1.00 78.88 82 MET A O 1
ATOM 656 N N . LEU A 1 83 ? -6.445 -5.173 5.069 1.00 86.06 83 LEU A N 1
ATOM 657 C CA . LEU A 1 83 ? -4.989 -5.123 5.259 1.00 86.06 83 LEU A CA 1
ATOM 658 C C . LEU A 1 83 ? -4.280 -6.358 4.696 1.00 86.06 83 LEU A C 1
ATOM 660 O O . LEU A 1 83 ? -3.290 -6.231 3.978 1.00 86.06 83 LEU A O 1
ATOM 664 N N . LYS A 1 84 ? -4.800 -7.556 4.987 1.00 84.31 84 LYS A N 1
ATOM 665 C CA . LYS A 1 84 ? -4.252 -8.814 4.458 1.00 84.31 84 LYS A CA 1
ATOM 666 C C . LYS A 1 84 ? -4.314 -8.862 2.935 1.00 84.31 84 LYS A C 1
ATOM 668 O O . LYS A 1 84 ? -3.363 -9.317 2.311 1.00 84.31 84 LYS A O 1
ATOM 673 N N . SER A 1 85 ? -5.407 -8.378 2.351 1.00 80.31 85 SER A N 1
ATOM 674 C CA . SER A 1 85 ? -5.590 -8.336 0.897 1.00 80.31 85 SER A CA 1
ATOM 675 C C . SER A 1 85 ? -4.570 -7.412 0.237 1.00 80.31 85 SER A C 1
ATOM 677 O O . SER A 1 85 ? -3.975 -7.794 -0.764 1.00 80.31 85 SER A O 1
ATOM 679 N N . TRP A 1 86 ? -4.302 -6.244 0.832 1.00 83.12 86 TRP A N 1
ATOM 680 C CA . TRP A 1 86 ? -3.264 -5.332 0.346 1.00 83.12 86 TRP A CA 1
ATOM 681 C C . TRP A 1 86 ? -1.864 -5.944 0.404 1.00 83.12 86 TRP A C 1
ATOM 683 O O . TRP A 1 86 ? -1.146 -5.880 -0.589 1.00 83.12 86 TRP A O 1
ATOM 693 N N . ILE A 1 87 ? -1.495 -6.597 1.513 1.00 84.81 87 ILE A N 1
ATOM 694 C CA . ILE A 1 87 ? -0.199 -7.293 1.621 1.00 84.81 87 ILE A CA 1
ATOM 695 C C . ILE A 1 87 ? -0.096 -8.421 0.590 1.00 84.81 87 ILE A C 1
ATOM 697 O O . ILE A 1 87 ? 0.931 -8.568 -0.067 1.00 84.81 87 ILE A O 1
ATOM 701 N N . LEU A 1 88 ? -1.150 -9.225 0.435 1.00 83.88 88 LEU A N 1
ATOM 702 C CA . LEU A 1 88 ? -1.160 -10.307 -0.547 1.00 83.88 88 LEU A CA 1
ATOM 703 C C . LEU A 1 88 ? -1.023 -9.765 -1.966 1.00 83.88 88 LEU A C 1
ATOM 705 O O . LEU A 1 88 ? -0.228 -10.296 -2.727 1.00 83.88 88 LEU A O 1
ATOM 709 N N . CYS A 1 89 ? -1.740 -8.696 -2.311 1.00 82.75 89 CYS A N 1
ATOM 710 C CA . CYS A 1 89 ? -1.630 -8.062 -3.620 1.00 82.75 89 CYS A CA 1
ATOM 711 C C . CYS A 1 89 ? -0.223 -7.500 -3.858 1.00 82.75 89 CYS A C 1
ATOM 713 O O . CYS A 1 89 ? 0.335 -7.681 -4.938 1.00 82.75 89 CYS A O 1
ATOM 715 N N . PHE A 1 90 ? 0.374 -6.889 -2.830 1.00 84.50 90 PHE A N 1
ATOM 716 C CA . PHE A 1 90 ? 1.757 -6.425 -2.862 1.00 84.50 90 PHE A CA 1
ATOM 717 C C . PHE A 1 90 ? 2.733 -7.554 -3.190 1.00 84.50 90 PHE A C 1
ATOM 719 O O . PHE A 1 90 ? 3.501 -7.435 -4.143 1.00 84.50 90 PHE A O 1
ATOM 726 N N . LEU A 1 91 ? 2.650 -8.668 -2.459 1.00 86.00 91 LEU A N 1
ATOM 727 C CA . LEU A 1 91 ? 3.520 -9.831 -2.642 1.00 86.00 91 LEU A CA 1
ATOM 728 C C . LEU A 1 91 ? 3.277 -10.561 -3.965 1.00 86.00 91 LEU A C 1
ATOM 730 O O . LEU A 1 91 ? 4.225 -11.018 -4.593 1.00 86.00 91 LEU A O 1
ATOM 734 N N . LEU A 1 92 ? 2.021 -10.682 -4.393 1.00 84.25 92 LEU A N 1
ATOM 735 C CA . LEU A 1 92 ? 1.642 -11.432 -5.591 1.00 84.25 92 LEU A CA 1
ATOM 736 C C . LEU A 1 92 ? 2.016 -10.683 -6.873 1.00 84.25 92 LEU A C 1
ATOM 738 O O . LEU A 1 92 ? 2.233 -11.312 -7.903 1.00 84.25 92 LEU A O 1
ATOM 742 N N . TRP A 1 93 ? 2.167 -9.359 -6.810 1.00 83.94 93 TRP A N 1
ATOM 743 C CA . TRP A 1 93 ? 2.626 -8.573 -7.950 1.00 83.94 93 TRP A CA 1
ATOM 744 C C . TRP A 1 93 ? 4.139 -8.665 -8.200 1.00 83.94 93 TRP A C 1
ATOM 746 O O . TRP A 1 93 ? 4.563 -8.554 -9.345 1.00 83.94 93 TRP A O 1
ATOM 756 N N . PHE A 1 94 ? 4.959 -8.964 -7.183 1.00 81.50 94 PHE A N 1
ATOM 757 C CA . PHE A 1 94 ? 6.406 -9.181 -7.364 1.00 81.50 94 PHE A CA 1
ATOM 758 C C . PHE A 1 94 ? 6.762 -10.220 -8.436 1.00 81.50 94 PHE A C 1
ATOM 760 O O . PHE A 1 94 ? 7.561 -9.900 -9.314 1.00 81.50 94 PHE A O 1
ATOM 767 N N . PRO A 1 95 ? 6.210 -11.450 -8.420 1.00 80.81 95 PRO A N 1
ATOM 768 C CA . PRO A 1 95 ? 6.505 -12.425 -9.464 1.00 80.81 95 PRO A CA 1
ATOM 769 C C . PRO A 1 95 ? 5.955 -12.002 -10.831 1.00 80.81 95 PRO A C 1
ATOM 771 O O . PRO A 1 95 ? 6.566 -12.337 -11.840 1.00 80.81 95 PRO A O 1
ATOM 774 N N . VAL A 1 96 ? 4.855 -11.240 -10.885 1.00 80.81 96 VAL A N 1
ATOM 775 C CA . VAL A 1 96 ? 4.326 -10.695 -12.148 1.00 80.81 96 VAL A CA 1
ATOM 776 C C . VAL A 1 96 ? 5.316 -9.700 -12.755 1.00 80.81 96 VAL A C 1
ATOM 778 O O . VAL A 1 96 ? 5.675 -9.847 -13.921 1.00 80.81 96 VAL A O 1
ATOM 781 N N . LEU A 1 97 ? 5.835 -8.763 -11.954 1.00 79.69 97 LEU A N 1
ATOM 782 C CA . LEU A 1 97 ? 6.920 -7.865 -12.366 1.00 79.69 97 LEU A CA 1
ATOM 783 C C . LEU A 1 97 ? 8.178 -8.646 -12.766 1.00 79.69 97 LEU A C 1
ATOM 785 O O . LEU A 1 97 ? 8.800 -8.323 -13.770 1.00 79.69 97 LEU A O 1
ATOM 789 N N . GLY A 1 98 ? 8.501 -9.722 -12.039 1.00 80.06 98 GLY A N 1
ATOM 790 C CA . GLY A 1 98 ? 9.538 -10.700 -12.389 1.00 80.06 98 GLY A CA 1
ATOM 791 C C . GLY A 1 98 ? 9.426 -11.205 -13.821 1.00 80.06 98 GLY A C 1
ATOM 792 O O . GLY A 1 98 ? 10.379 -11.120 -14.588 1.00 80.06 98 GLY A O 1
ATOM 793 N N . VAL A 1 99 ? 8.251 -11.713 -14.186 1.00 81.56 99 VAL A N 1
ATOM 794 C CA . VAL A 1 99 ? 7.996 -12.273 -15.518 1.00 81.56 99 VAL A CA 1
ATOM 795 C C . VAL A 1 99 ? 8.023 -11.195 -16.599 1.00 81.56 99 VAL A C 1
ATOM 797 O O . VAL A 1 99 ? 8.588 -11.436 -17.662 1.00 81.56 99 VAL A O 1
ATOM 800 N N . ILE A 1 100 ? 7.450 -10.017 -16.338 1.00 78.06 100 ILE A N 1
ATOM 801 C CA . ILE A 1 100 ? 7.439 -8.902 -17.297 1.00 78.06 100 ILE A CA 1
ATOM 802 C C . ILE A 1 100 ? 8.870 -8.421 -17.566 1.00 78.06 100 ILE A C 1
ATOM 804 O O . ILE A 1 100 ? 9.294 -8.376 -18.720 1.00 78.06 100 ILE A O 1
ATOM 808 N N . TYR A 1 101 ? 9.630 -8.156 -16.501 1.00 75.62 101 TYR A N 1
ATOM 809 C CA . TYR A 1 101 ? 10.996 -7.647 -16.576 1.00 75.62 101 TYR A CA 1
ATOM 810 C C . TYR A 1 101 ? 11.962 -8.655 -17.217 1.00 75.62 101 TYR A C 1
ATOM 812 O O . TYR A 1 101 ? 12.745 -8.295 -18.092 1.00 75.62 101 TYR A O 1
ATOM 820 N N . LEU A 1 102 ? 11.891 -9.938 -16.833 1.00 78.31 102 LEU A N 1
ATOM 821 C CA . LEU A 1 102 ? 12.743 -10.990 -17.411 1.00 78.31 102 LEU A CA 1
ATOM 822 C C . LEU A 1 102 ? 12.344 -11.355 -18.842 1.00 78.31 102 LEU A C 1
ATOM 824 O O . LEU A 1 102 ? 13.201 -11.706 -19.648 1.00 78.31 102 LEU A O 1
ATOM 828 N N . GLY A 1 103 ? 11.049 -11.307 -19.149 1.00 75.75 103 GLY A N 1
ATOM 829 C CA . GLY A 1 103 ? 10.527 -11.626 -20.472 1.00 75.75 103 GLY A CA 1
ATOM 830 C C . GLY A 1 103 ? 10.700 -10.505 -21.494 1.00 75.75 103 GLY A C 1
ATOM 831 O O . GLY A 1 103 ? 10.380 -10.733 -22.656 1.00 75.75 103 GLY A O 1
ATOM 832 N N . GLN A 1 104 ? 11.176 -9.323 -21.071 1.00 72.88 104 GLN A N 1
ATOM 833 C CA . GLN A 1 104 ? 11.242 -8.106 -21.892 1.00 72.88 104 GLN A CA 1
ATOM 834 C C . GLN A 1 104 ? 9.926 -7.848 -22.639 1.00 72.88 104 GLN A C 1
ATOM 836 O O . GLN A 1 104 ? 9.914 -7.425 -23.795 1.00 72.88 104 GLN A O 1
ATOM 841 N N . TYR A 1 105 ? 8.805 -8.172 -21.990 1.00 69.06 105 TYR A N 1
ATOM 842 C CA . TYR A 1 105 ? 7.496 -7.957 -22.578 1.00 69.06 105 TYR A CA 1
ATOM 843 C C . TYR A 1 105 ? 7.236 -6.459 -22.622 1.00 69.06 105 TYR A C 1
ATOM 845 O O . TYR A 1 105 ? 7.292 -5.794 -21.590 1.00 69.06 105 TYR A O 1
ATOM 853 N N . ASP A 1 106 ? 6.925 -5.956 -23.812 1.00 66.94 106 ASP A N 1
ATOM 854 C CA . ASP A 1 106 ? 6.562 -4.559 -24.021 1.00 66.94 106 ASP A CA 1
ATOM 855 C C . ASP A 1 106 ? 5.132 -4.348 -23.499 1.00 66.94 106 ASP A C 1
ATOM 857 O O . ASP A 1 106 ? 4.130 -4.491 -24.207 1.00 66.94 106 ASP A O 1
ATOM 861 N N . VAL A 1 107 ? 5.032 -4.172 -22.184 1.00 66.38 107 VAL A N 1
ATOM 862 C CA . VAL A 1 107 ? 3.774 -3.945 -21.484 1.00 66.38 107 VAL A CA 1
ATOM 863 C C . VAL A 1 107 ? 3.531 -2.441 -21.451 1.00 66.38 107 VAL A C 1
ATOM 865 O O . VAL A 1 107 ? 4.444 -1.681 -21.146 1.00 66.38 107 VAL A O 1
ATOM 868 N N . PRO A 1 108 ? 2.299 -1.974 -21.716 1.00 71.81 108 PRO A N 1
ATOM 869 C CA . PRO A 1 108 ? 1.985 -0.562 -21.592 1.00 71.81 108 PRO A CA 1
ATOM 870 C C . PRO A 1 108 ? 2.369 -0.028 -20.207 1.00 71.81 108 PRO A C 1
ATOM 872 O O . PRO A 1 108 ? 1.880 -0.538 -19.196 1.00 71.81 108 PRO A O 1
ATOM 875 N N . ASP A 1 109 ? 3.159 1.046 -20.184 1.00 65.19 109 ASP A N 1
ATOM 876 C CA . ASP A 1 109 ? 3.594 1.815 -19.005 1.00 65.19 109 ASP 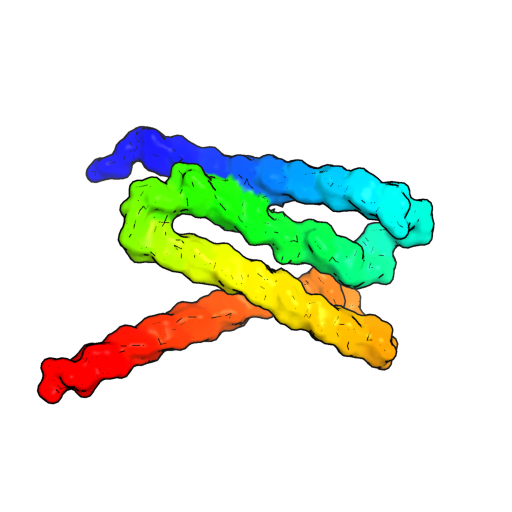A CA 1
ATOM 877 C C . ASP A 1 109 ? 2.567 1.891 -17.847 1.00 65.19 109 ASP A C 1
ATOM 879 O O . ASP A 1 109 ? 2.930 1.700 -16.680 1.00 65.19 109 ASP A O 1
ATOM 883 N N . PRO A 1 110 ? 1.263 2.144 -18.103 1.00 66.38 110 PRO A N 1
ATOM 884 C CA . PRO A 1 110 ? 0.268 2.217 -17.037 1.00 66.38 110 PRO A CA 1
ATOM 885 C C . PRO A 1 110 ? 0.033 0.882 -16.322 1.00 66.38 110 PRO A C 1
ATOM 887 O O . PRO A 1 110 ? -0.272 0.872 -15.133 1.00 66.38 110 PRO A O 1
ATOM 890 N N . ILE A 1 111 ? 0.141 -0.242 -17.029 1.00 67.19 111 ILE A N 1
ATOM 891 C CA . ILE A 1 111 ? -0.102 -1.583 -16.483 1.00 67.19 111 ILE A CA 1
ATOM 892 C C . ILE A 1 111 ? 1.089 -2.024 -15.636 1.00 67.19 111 ILE A C 1
ATOM 894 O O . ILE A 1 111 ? 0.890 -2.593 -14.566 1.00 67.19 111 ILE A O 1
ATOM 898 N N . GLU A 1 112 ? 2.308 -1.709 -16.062 1.00 64.56 112 GLU A N 1
ATOM 899 C CA . GLU A 1 112 ? 3.522 -1.990 -15.297 1.00 64.56 112 GLU A CA 1
ATOM 900 C C . GLU A 1 112 ? 3.543 -1.214 -13.969 1.00 64.56 112 GLU A C 1
ATOM 902 O O . GLU A 1 112 ? 3.790 -1.788 -12.906 1.00 64.56 112 GLU A O 1
ATOM 907 N N . LYS A 1 113 ? 3.168 0.073 -14.014 1.00 64.25 113 LYS A N 1
ATOM 908 C CA . LYS A 1 113 ? 3.190 0.978 -12.853 1.00 64.25 113 LYS A CA 1
ATOM 909 C C . LYS A 1 113 ? 1.973 0.837 -11.932 1.00 64.25 113 LYS A C 1
ATOM 911 O O . LYS A 1 113 ? 2.108 0.952 -10.716 1.00 64.25 113 LYS A O 1
ATOM 916 N N . TRP A 1 114 ? 0.782 0.574 -12.479 1.00 65.88 114 TRP A N 1
ATOM 917 C CA . TRP A 1 114 ? -0.482 0.601 -11.721 1.00 65.88 114 TRP A CA 1
ATOM 918 C C . TRP A 1 114 ? -1.264 -0.716 -11.716 1.00 65.88 114 TRP A C 1
ATOM 920 O O . TRP A 1 114 ? -2.292 -0.804 -11.039 1.00 65.88 114 TRP A O 1
ATOM 930 N N . GLY A 1 115 ? -0.814 -1.755 -12.426 1.00 66.25 115 GLY A N 1
ATOM 931 C CA . GLY A 1 115 ? -1.568 -3.005 -12.595 1.00 66.25 115 GLY A CA 1
ATOM 932 C C . GLY A 1 115 ? -1.944 -3.686 -11.277 1.00 66.25 115 GLY A C 1
ATOM 933 O O . GLY A 1 115 ? -3.040 -4.226 -11.132 1.00 66.25 115 GLY A O 1
ATOM 934 N N . ALA A 1 116 ? -1.107 -3.551 -10.257 1.00 64.00 116 ALA A N 1
ATOM 935 C CA . ALA A 1 116 ? -1.402 -4.051 -8.924 1.00 64.00 116 ALA A CA 1
ATOM 936 C C . ALA A 1 116 ? -2.465 -3.255 -8.154 1.00 64.00 116 ALA A C 1
ATOM 938 O O . ALA A 1 116 ? -3.218 -3.841 -7.376 1.00 64.00 116 ALA A O 1
ATOM 939 N N . LEU A 1 117 ? -2.571 -1.936 -8.369 1.00 64.81 117 LEU A N 1
ATOM 940 C CA . LEU A 1 117 ? -3.666 -1.152 -7.786 1.00 64.81 117 LEU A CA 1
ATOM 941 C C . LEU A 1 117 ? -5.014 -1.578 -8.369 1.00 64.81 117 LEU A C 1
ATOM 943 O O . LEU A 1 117 ? -6.017 -1.534 -7.663 1.00 64.81 117 LEU A O 1
ATOM 947 N N . LEU A 1 118 ? -5.035 -2.027 -9.628 1.00 67.81 118 LEU A N 1
ATOM 948 C CA . LEU A 1 118 ? -6.226 -2.592 -10.267 1.00 67.81 118 LEU A CA 1
ATOM 949 C C . LEU A 1 118 ? -6.537 -4.010 -9.765 1.00 67.81 118 LEU A C 1
ATOM 951 O O . LEU A 1 118 ? -7.703 -4.393 -9.683 1.00 67.81 118 LEU A O 1
ATOM 955 N N . LEU A 1 119 ? -5.519 -4.775 -9.369 1.00 68.19 119 LEU A N 1
ATOM 956 C CA . LEU A 1 119 ? -5.672 -6.116 -8.796 1.00 68.19 119 LEU A CA 1
ATOM 957 C C . LEU A 1 119 ? -6.173 -6.104 -7.348 1.00 68.19 119 LEU A C 1
ATOM 959 O O . LEU A 1 119 ? -6.929 -6.994 -6.958 1.00 68.19 119 LEU A O 1
ATOM 963 N N . ALA A 1 120 ? -5.820 -5.090 -6.559 1.00 65.50 120 ALA A N 1
ATOM 964 C CA . ALA A 1 120 ? -6.242 -4.969 -5.165 1.00 65.50 120 ALA A CA 1
ATOM 965 C C . ALA A 1 120 ? -7.776 -5.040 -4.953 1.00 65.50 120 ALA A C 1
ATOM 967 O O . ALA A 1 120 ? -8.214 -5.836 -4.112 1.00 65.50 120 ALA A O 1
ATOM 968 N N . PRO A 1 121 ? -8.630 -4.303 -5.699 1.00 66.81 121 PRO A N 1
ATOM 969 C CA . PRO A 1 121 ? -10.082 -4.441 -5.583 1.00 66.81 121 PRO A CA 1
ATOM 970 C C . PRO A 1 121 ? -10.587 -5.808 -6.063 1.00 66.81 121 PRO A C 1
ATOM 972 O O . PRO A 1 121 ? -11.545 -6.326 -5.493 1.00 66.81 121 PRO A O 1
ATOM 975 N N . VAL A 1 122 ? -9.933 -6.437 -7.047 1.00 72.56 122 VAL A N 1
ATOM 976 C CA . VAL A 1 122 ? -10.294 -7.784 -7.528 1.00 72.56 122 VAL A CA 1
ATOM 977 C C . VAL A 1 122 ? -10.031 -8.838 -6.452 1.00 72.56 122 VAL A C 1
ATOM 979 O O . VAL A 1 122 ? -10.905 -9.655 -6.163 1.00 72.56 122 VAL A O 1
ATOM 982 N N . VAL A 1 123 ? -8.864 -8.794 -5.804 1.00 72.94 123 VAL A N 1
ATOM 983 C CA . VAL A 1 123 ? -8.516 -9.691 -4.689 1.00 72.94 123 VAL A CA 1
ATOM 984 C C . VAL A 1 123 ? -9.458 -9.472 -3.505 1.00 72.94 123 VAL A C 1
ATOM 986 O O . VAL A 1 123 ? -9.936 -10.439 -2.910 1.00 72.94 123 VAL A O 1
ATOM 989 N N . TYR A 1 124 ? -9.776 -8.213 -3.194 1.00 71.25 124 TYR A N 1
ATOM 990 C CA . TYR A 1 124 ? -10.740 -7.875 -2.150 1.00 71.25 124 TYR A CA 1
ATOM 991 C C . TYR A 1 124 ? -12.125 -8.477 -2.428 1.00 71.25 124 TYR A C 1
ATOM 993 O O . TYR A 1 124 ? -12.687 -9.149 -1.562 1.00 71.25 124 TYR A O 1
ATOM 1001 N N . LEU A 1 125 ? -12.648 -8.296 -3.645 1.00 73.44 125 LEU A N 1
ATOM 1002 C CA . LEU A 1 125 ? -13.935 -8.856 -4.063 1.00 73.44 125 LEU A CA 1
ATOM 1003 C C . LEU A 1 125 ? -13.925 -10.388 -4.038 1.00 73.44 125 LEU A C 1
ATOM 1005 O O . LEU A 1 125 ? -14.880 -11.000 -3.564 1.00 73.44 125 LEU A O 1
ATOM 1009 N N . ALA A 1 126 ? -12.838 -11.020 -4.487 1.00 73.44 126 ALA A N 1
ATOM 1010 C CA . ALA A 1 126 ? -12.695 -12.473 -4.445 1.00 73.44 126 ALA A CA 1
ATOM 1011 C C . ALA A 1 126 ? -12.717 -13.013 -3.004 1.00 73.44 126 ALA A C 1
ATOM 1013 O O . ALA A 1 126 ? -13.328 -14.052 -2.734 1.00 73.44 126 ALA A O 1
ATOM 1014 N N . TRP A 1 127 ? -12.093 -12.301 -2.062 1.00 73.62 127 TRP A N 1
ATOM 1015 C CA . TRP A 1 127 ? -12.089 -12.684 -0.652 1.00 73.62 127 TRP A CA 1
ATOM 1016 C C . TRP A 1 127 ? -13.455 -12.483 0.011 1.00 73.62 127 TRP A C 1
ATOM 1018 O O . TRP A 1 127 ? -13.923 -13.372 0.725 1.00 73.62 127 TRP A O 1
ATOM 1028 N N . ASP A 1 128 ? -14.117 -11.353 -0.245 1.00 70.31 128 ASP A N 1
ATOM 1029 C CA . ASP A 1 128 ? -15.463 -11.067 0.264 1.00 70.31 128 ASP A CA 1
ATOM 1030 C C . ASP A 1 128 ? -16.491 -12.084 -0.261 1.00 70.31 128 ASP A C 1
ATOM 1032 O O . ASP A 1 128 ? -17.301 -12.645 0.486 1.00 70.31 128 ASP A O 1
ATOM 1036 N N . TRP A 1 129 ? -16.376 -12.443 -1.539 1.00 70.62 129 TRP A N 1
ATOM 1037 C CA . TRP A 1 129 ? -17.191 -13.480 -2.158 1.00 70.62 129 TRP A CA 1
ATOM 1038 C C . TRP A 1 129 ? -16.911 -14.891 -1.610 1.00 70.62 129 TRP A C 1
ATOM 1040 O O . TRP A 1 129 ? -17.826 -15.675 -1.355 1.00 70.62 129 TRP A O 1
ATOM 1050 N N . SER A 1 130 ? -15.647 -15.229 -1.349 1.00 70.88 130 SER A N 1
ATOM 1051 C CA . SER A 1 130 ? -15.283 -16.492 -0.690 1.00 70.88 130 SER A CA 1
ATOM 1052 C C . SER A 1 130 ? -15.831 -16.569 0.744 1.00 70.88 130 SER A C 1
ATOM 1054 O O . SER A 1 130 ? -16.358 -17.602 1.173 1.00 70.88 130 SER A O 1
ATOM 1056 N N . ALA A 1 131 ? -15.776 -15.459 1.484 1.00 64.75 131 ALA A N 1
ATOM 1057 C CA . ALA A 1 131 ? -16.291 -15.370 2.846 1.00 64.75 131 ALA A CA 1
ATOM 1058 C C . ALA A 1 131 ? -17.826 -15.478 2.906 1.00 64.75 131 ALA A C 1
ATOM 1060 O O . ALA A 1 131 ? -18.360 -16.129 3.810 1.00 64.75 131 ALA A O 1
ATOM 1061 N N . THR A 1 132 ? -18.540 -14.897 1.938 1.00 64.31 132 THR A N 1
ATOM 1062 C CA . THR A 1 132 ? -20.004 -15.024 1.817 1.00 64.31 132 THR A CA 1
ATOM 1063 C C . THR A 1 132 ? -20.428 -16.444 1.436 1.00 64.31 132 THR A C 1
ATOM 1065 O O . THR A 1 132 ? -21.339 -16.987 2.068 1.00 64.31 132 THR A O 1
ATOM 1068 N N . ARG A 1 133 ? -19.714 -17.119 0.520 1.00 60.09 133 ARG A N 1
ATOM 1069 C CA . ARG A 1 133 ? -19.969 -18.539 0.205 1.00 60.09 133 ARG A CA 1
ATOM 1070 C C . ARG A 1 133 ? -19.785 -19.468 1.407 1.00 60.09 133 ARG A C 1
ATOM 1072 O O . ARG A 1 133 ? -20.617 -20.344 1.629 1.00 60.09 133 ARG A O 1
ATOM 1079 N N . ARG A 1 134 ? -18.731 -19.288 2.215 1.00 57.41 134 ARG A N 1
ATOM 1080 C CA . ARG A 1 134 ? -18.508 -20.136 3.406 1.00 57.41 134 ARG A CA 1
ATOM 1081 C C . ARG A 1 134 ? -19.627 -20.005 4.440 1.00 57.41 134 ARG A C 1
ATOM 1083 O O . ARG A 1 134 ? -20.000 -21.004 5.047 1.00 57.41 134 ARG A O 1
ATOM 1090 N N . LYS A 1 135 ? -20.189 -18.805 4.621 1.00 51.47 135 LYS A N 1
ATOM 1091 C CA . LYS A 1 135 ? -21.344 -18.594 5.513 1.00 51.47 135 LYS A CA 1
ATOM 1092 C C . LYS A 1 135 ? -22.620 -19.253 4.983 1.00 51.47 135 LYS A C 1
ATOM 1094 O O . LYS A 1 135 ? -23.372 -19.811 5.772 1.00 51.47 135 LYS A O 1
ATOM 1099 N N . SER A 1 136 ? -22.836 -19.233 3.667 1.00 48.88 136 SER A N 1
ATOM 1100 C CA . SER A 1 136 ? -23.969 -19.916 3.028 1.00 48.88 136 SER A CA 1
ATOM 1101 C C . SER A 1 136 ? -23.909 -21.438 3.225 1.00 48.88 136 SER A C 1
ATOM 1103 O O . SER A 1 136 ? -24.901 -22.035 3.634 1.00 48.88 136 SER A O 1
ATOM 1105 N N . HIS A 1 137 ? -22.736 -22.058 3.060 1.00 50.81 137 HIS A N 1
ATOM 1106 C CA . HIS A 1 137 ? -22.576 -23.498 3.293 1.00 50.81 137 HIS A CA 1
ATOM 1107 C C . HIS A 1 137 ? -22.693 -23.910 4.771 1.00 50.81 137 HIS A C 1
ATOM 1109 O O . HIS A 1 137 ? -23.171 -25.002 5.055 1.00 50.81 137 HIS A O 1
ATOM 1115 N N . ALA A 1 138 ? -22.305 -23.050 5.718 1.00 51.59 138 ALA A N 1
ATOM 1116 C CA . ALA A 1 138 ? -22.441 -23.340 7.149 1.00 51.59 138 ALA A CA 1
ATOM 1117 C C . ALA A 1 138 ? -23.904 -23.343 7.639 1.00 51.59 138 ALA A C 1
ATOM 1119 O O . ALA A 1 138 ? -24.214 -24.024 8.614 1.00 51.59 138 ALA A O 1
ATOM 1120 N N . ASN A 1 139 ? -24.797 -22.608 6.965 1.00 50.72 139 ASN A N 1
ATOM 1121 C CA . ASN A 1 139 ? -26.229 -22.596 7.280 1.00 50.72 139 ASN A CA 1
ATOM 1122 C C . ASN A 1 139 ? -27.005 -23.721 6.578 1.00 50.72 139 ASN A C 1
ATOM 1124 O O . ASN A 1 139 ? -27.999 -24.179 7.122 1.00 50.72 139 ASN A O 1
ATOM 1128 N N . ALA A 1 140 ? -26.528 -24.215 5.433 1.00 53.38 140 ALA A N 1
ATOM 1129 C CA . ALA A 1 140 ? -27.165 -25.312 4.696 1.00 53.38 140 ALA A CA 1
ATOM 1130 C C . ALA A 1 140 ? -26.983 -26.707 5.340 1.00 53.38 140 ALA A C 1
ATOM 1132 O O . ALA A 1 140 ? -27.559 -27.677 4.868 1.00 53.38 140 ALA A O 1
ATOM 1133 N N . GLY A 1 141 ? -26.165 -26.826 6.393 1.00 50.03 141 GLY A N 1
ATOM 1134 C CA . GLY A 1 141 ? -25.971 -28.067 7.158 1.00 50.03 141 GLY A CA 1
ATOM 1135 C C . GLY A 1 141 ? -26.694 -28.101 8.510 1.00 50.03 141 GLY A C 1
ATOM 1136 O O . GLY A 1 141 ? -26.357 -28.936 9.345 1.00 50.03 141 GLY A O 1
ATOM 1137 N N . ARG A 1 142 ? -27.606 -27.153 8.770 1.00 47.22 142 ARG A N 1
ATOM 1138 C CA . ARG A 1 142 ? -28.398 -27.051 10.013 1.00 47.22 142 ARG A CA 1
ATOM 1139 C C . ARG A 1 142 ? -29.909 -27.189 9.784 1.00 47.22 142 ARG A C 1
ATOM 1141 O O . ARG A 1 142 ? -30.680 -26.778 10.649 1.00 47.22 142 ARG A O 1
ATOM 1148 N N . GLU A 1 143 ? -30.307 -27.746 8.647 1.00 40.91 143 GLU A N 1
ATOM 1149 C CA . GLU A 1 143 ? 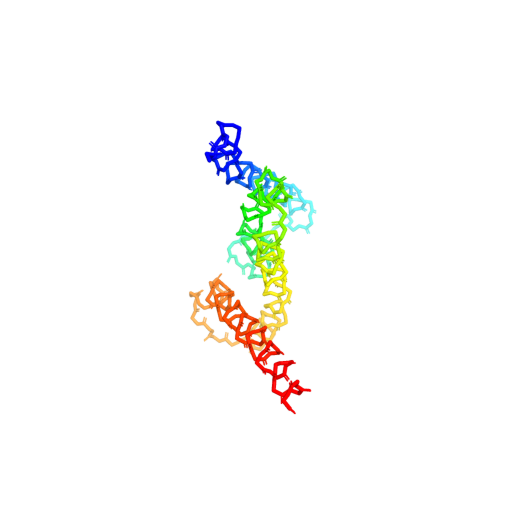-31.694 -28.132 8.361 1.00 40.91 143 GLU A CA 1
ATOM 1150 C C . GLU A 1 143 ? -31.867 -29.645 8.493 1.00 40.91 143 GLU A C 1
ATOM 1152 O O . GLU A 1 143 ? -30.958 -30.380 8.037 1.00 40.91 143 GLU A O 1
#

Radius of gyration: 18.85 Å; chains: 1; bounding box: 55×40×45 Å

pLDDT: mean 74.06, std 10.51, range [40.91, 90.38]

Sequence (143 aa):
MESVSNKIDKAIGPIFGVLLAIIWVALLFLIEGILFSHQDFMDNPFIAWFNLGLVPFFVYAGNYLLYSRKLGGIETNRAVIMLKSWILCFLLWFPVLGVIYLGQYDVPDPIEKWGALLLAPVVYLAWDWSATRRKSHANAGRE

Secondary structure (DSSP, 8-state):
---HHHHHHHHHHHHHHHHHHHHHHHHHHHHHHHH-TT--TTT-HHHHHHHHTTHHHHHHHHHIIIIIHHH-HHHHHHHHHHHHHHHHHHHHHHHHHHHHHHHT----HHHHHHHHHHHHHHHHHHHHHHHHHHHHHHHTT--

Foldseek 3Di:
DQDPQLVVLQVVLLVQLQVQLVVQLVVLVVVCCVVPVDDDCLPQLVSLLSNPLCSVLSSLVSSLVRHQVVVDDPSNVLSVLLNVLSVCLSVVCVVVLVCCVVVVPPDPSCCSNCVSVVVSVVSSVVVVVVVVVVVVVVVVVPD